Protein AF-A0A1Y1KPG6-F1 (afdb_monomer_lite)

Sequence (128 aa):
LVRTVTPRHRMPNPKAKKPKKLYQPQSISYPEDALRTSFYKDHPWELARPRIVLELDGKDHQHCDWSKGLRQPGVPLTGECVVQRQLHLMHAEKMSKRKAYDTARKEFYRLRQEEEIEKRIAVEEAKH

Foldseek 3Di:
DDQDFEDDPDDDDPPDPDDPPRSPHDDDDDPLVVVLVVQCVVVVCLVVDDDDPDDDPVCQVVQDDLVVALDTPPDDRGVVSLSVVLVCCCPVVVDDSVVSNVVSVVRSVVVVVVVVVVVVVVVVVVVD

Organism: Photinus pyralis (NCBI:txid7054)

InterPro domains:
  IPR016939 Small ribosomal subunit protein mS23, fungi [PF13741] (13-128)
  IPR016939 Small ribosomal subunit protein mS23, fungi [PTHR37799] (15-128)

Radius of gyration: 20.31 Å; chains: 1; bounding box: 49×29×67 Å

pLDDT: mean 87.49, std 5.78, range [66.25, 95.69]

Secondary structure (DSSP, 8-state):
---PPPP-SSPPPTT-SS---TTSPPPP--HHHHHHHHHHHH-GGGGGS------SSS-GGGS--TTT-S-BTTB---HHHHHHHHHHHHHHS---HHHHHHHHHHHHHHHHHHHHHHHHHHHHHTT-

Structure (mmCIF, N/CA/C/O backbone):
data_AF-A0A1Y1KPG6-F1
#
_entry.id   AF-A0A1Y1KPG6-F1
#
loop_
_atom_site.group_PDB
_atom_site.id
_atom_site.type_symbol
_atom_site.label_atom_id
_atom_site.label_alt_id
_atom_site.label_comp_id
_atom_site.label_asym_id
_atom_site.label_entity_id
_atom_site.label_seq_id
_atom_site.pdbx_PDB_ins_code
_atom_site.Cartn_x
_atom_site.Cartn_y
_atom_site.Cartn_z
_atom_site.occupancy
_atom_site.B_iso_or_equiv
_atom_site.auth_seq_id
_atom_site.auth_comp_id
_atom_site.auth_asym_id
_atom_site.auth_atom_id
_atom_site.pdbx_PDB_model_num
ATOM 1 N N . LEU A 1 1 ? -2.758 -6.066 -43.605 1.00 66.25 1 LEU A N 1
ATOM 2 C CA . LEU A 1 1 ? -2.612 -5.892 -42.138 1.00 66.25 1 LEU A CA 1
ATOM 3 C C . LEU A 1 1 ? -1.129 -5.804 -41.790 1.00 66.25 1 LEU A C 1
ATOM 5 O O . LEU A 1 1 ? -0.449 -6.823 -41.810 1.00 66.25 1 LEU A O 1
ATOM 9 N N . VAL A 1 2 ? -0.613 -4.599 -41.538 1.00 79.00 2 VAL A N 1
ATOM 10 C CA . VAL A 1 2 ? 0.777 -4.403 -41.088 1.00 79.00 2 VAL A CA 1
ATOM 11 C C . VAL A 1 2 ? 0.823 -4.625 -39.577 1.00 79.00 2 VAL A C 1
ATOM 13 O O . VAL A 1 2 ? 0.074 -3.989 -38.842 1.00 79.00 2 VAL A O 1
ATOM 16 N N . ARG A 1 3 ? 1.674 -5.541 -39.104 1.00 74.44 3 ARG A N 1
ATOM 17 C CA . ARG A 1 3 ? 1.928 -5.725 -37.667 1.00 74.44 3 ARG A CA 1
ATOM 18 C C . ARG A 1 3 ? 2.986 -4.717 -37.227 1.00 74.44 3 ARG A C 1
ATOM 20 O O . ARG A 1 3 ? 4.122 -4.785 -37.690 1.00 74.44 3 ARG A O 1
ATOM 27 N N . THR A 1 4 ? 2.610 -3.780 -36.364 1.00 82.38 4 THR A N 1
ATOM 28 C CA . THR A 1 4 ? 3.519 -2.768 -35.812 1.00 82.38 4 THR A CA 1
ATOM 29 C C . THR A 1 4 ? 4.349 -3.343 -34.662 1.00 82.38 4 THR A C 1
ATOM 31 O O . THR A 1 4 ? 3.987 -4.347 -34.044 1.00 82.38 4 THR A O 1
ATOM 34 N N . VAL A 1 5 ? 5.508 -2.738 -34.398 1.00 76.44 5 VAL A N 1
ATOM 35 C CA . VAL A 1 5 ? 6.370 -3.131 -33.276 1.00 76.44 5 VAL A CA 1
ATOM 36 C C . VAL A 1 5 ? 5.743 -2.630 -31.976 1.00 76.44 5 VAL A C 1
ATOM 38 O O . VAL A 1 5 ? 5.453 -1.444 -31.844 1.00 76.44 5 VAL A O 1
ATOM 41 N N . THR A 1 6 ? 5.535 -3.527 -31.014 1.00 78.62 6 THR A N 1
ATOM 42 C CA . THR A 1 6 ? 4.956 -3.187 -29.708 1.00 78.62 6 THR A CA 1
ATOM 43 C C . THR A 1 6 ? 5.988 -2.509 -28.795 1.00 78.62 6 THR A C 1
ATOM 45 O O . THR A 1 6 ? 7.166 -2.889 -28.843 1.00 78.62 6 THR A O 1
ATOM 48 N N . PRO A 1 7 ? 5.572 -1.580 -27.911 1.00 81.25 7 PRO A N 1
ATOM 49 C CA . PRO A 1 7 ? 6.428 -1.037 -26.858 1.00 81.25 7 PRO A CA 1
ATOM 50 C C . PRO A 1 7 ? 7.102 -2.147 -26.044 1.00 81.25 7 PRO A C 1
ATOM 52 O O . PRO A 1 7 ? 6.488 -3.167 -25.719 1.00 81.25 7 PRO A O 1
ATOM 55 N N . ARG A 1 8 ? 8.393 -1.972 -25.748 1.00 78.69 8 ARG A N 1
ATOM 56 C CA . ARG A 1 8 ? 9.185 -2.957 -25.001 1.00 78.69 8 ARG A CA 1
ATOM 57 C C . ARG A 1 8 ? 9.288 -2.529 -23.541 1.00 78.69 8 ARG A C 1
ATOM 59 O O . ARG A 1 8 ? 9.961 -1.551 -23.242 1.00 78.69 8 ARG A O 1
ATOM 66 N N . HIS A 1 9 ? 8.669 -3.297 -22.649 1.00 80.88 9 HIS A N 1
ATOM 67 C CA . HIS A 1 9 ? 8.776 -3.129 -21.196 1.00 80.88 9 HIS A CA 1
ATOM 68 C C . HIS A 1 9 ? 10.030 -3.804 -20.624 1.00 80.88 9 HIS A C 1
ATOM 70 O O . HIS A 1 9 ? 10.530 -3.406 -19.576 1.00 80.88 9 HIS A O 1
ATOM 76 N N . ARG A 1 10 ? 10.570 -4.817 -21.317 1.00 79.62 10 ARG A N 1
ATOM 77 C CA . ARG A 1 10 ? 11.780 -5.543 -20.914 1.00 79.62 10 ARG A CA 1
ATOM 78 C C . ARG A 1 10 ? 12.844 -5.494 -22.005 1.00 79.62 10 ARG A C 1
ATOM 80 O O . ARG A 1 10 ? 12.557 -5.702 -23.188 1.00 79.62 10 ARG A O 1
ATOM 87 N N . MET A 1 11 ? 14.095 -5.302 -21.582 1.00 78.75 11 MET A N 1
ATOM 88 C CA . MET A 1 11 ? 15.262 -5.418 -22.457 1.00 78.75 11 MET A CA 1
ATOM 89 C C . MET A 1 11 ? 15.315 -6.824 -23.091 1.00 78.75 11 MET A C 1
ATOM 91 O O . MET A 1 11 ? 15.207 -7.825 -22.371 1.00 78.75 11 MET A O 1
ATOM 95 N N . PRO A 1 12 ? 15.463 -6.935 -24.424 1.00 78.50 12 PRO A N 1
ATOM 96 C CA . PRO A 1 12 ? 15.581 -8.225 -25.093 1.00 78.50 12 PRO A CA 1
ATOM 97 C C . PRO A 1 12 ? 16.857 -8.947 -24.650 1.00 78.50 12 PRO A C 1
ATOM 99 O O . PRO A 1 12 ? 17.867 -8.318 -24.344 1.00 78.50 12 PRO A O 1
ATOM 102 N N . ASN A 1 13 ? 16.825 -10.281 -24.633 1.00 82.25 13 ASN A N 1
ATOM 103 C CA . ASN A 1 13 ? 17.998 -11.076 -24.273 1.00 82.25 13 ASN A CA 1
ATOM 104 C C . ASN A 1 13 ? 19.113 -10.872 -25.323 1.00 82.25 13 ASN A C 1
ATOM 106 O O . ASN A 1 13 ? 18.927 -11.301 -26.466 1.00 82.25 13 ASN A O 1
ATOM 110 N N . PRO A 1 14 ? 20.278 -10.300 -24.957 1.00 80.69 14 PRO A N 1
ATOM 111 C CA . PRO A 1 14 ? 21.349 -10.005 -25.911 1.00 80.69 14 PRO A CA 1
ATOM 112 C C . PRO A 1 14 ? 21.978 -11.268 -26.520 1.00 80.69 14 PRO A C 1
ATOM 114 O O . PRO A 1 14 ? 22.615 -11.201 -27.565 1.00 80.69 14 PRO A O 1
ATOM 117 N N . LYS A 1 15 ? 21.777 -12.442 -25.904 1.00 84.94 15 LYS A N 1
ATOM 118 C CA . LYS A 1 15 ? 22.303 -13.730 -26.388 1.00 84.94 15 LYS A CA 1
ATOM 119 C C . LYS A 1 15 ? 21.397 -14.411 -27.424 1.00 84.94 15 LYS A C 1
ATOM 121 O O . LYS A 1 15 ? 21.764 -15.447 -27.979 1.00 84.94 15 LYS A O 1
ATOM 126 N N . ALA A 1 16 ? 20.202 -13.877 -27.682 1.00 82.12 16 ALA A N 1
ATOM 127 C CA . ALA A 1 16 ? 19.239 -14.495 -28.587 1.00 82.12 16 ALA A CA 1
ATOM 128 C C . ALA A 1 16 ? 19.548 -14.152 -30.055 1.00 82.12 16 ALA A C 1
ATOM 130 O O . ALA A 1 16 ? 19.219 -13.072 -30.532 1.00 82.12 16 ALA A O 1
ATOM 131 N N . LYS A 1 17 ? 20.121 -15.106 -30.800 1.00 79.50 17 LYS A N 1
ATOM 132 C CA . LYS A 1 17 ? 20.457 -14.933 -32.230 1.00 79.50 17 LYS A CA 1
ATOM 133 C C . LYS A 1 17 ? 19.236 -14.880 -33.167 1.00 79.50 17 LYS A C 1
ATOM 135 O O . LYS A 1 17 ? 19.326 -14.315 -34.249 1.00 79.50 17 LYS A O 1
ATOM 140 N N . LYS A 1 18 ? 18.101 -15.477 -32.776 1.00 81.75 18 LYS A N 1
ATOM 141 C CA . LYS A 1 18 ? 16.827 -15.459 -33.527 1.00 81.75 18 LYS A CA 1
ATOM 142 C C . LYS A 1 18 ? 15.647 -15.238 -32.570 1.00 81.75 18 LYS A C 1
ATOM 144 O O . LYS A 1 18 ? 15.031 -16.214 -32.133 1.00 81.75 18 LYS A O 1
ATOM 149 N N . PRO A 1 19 ? 15.348 -13.983 -32.188 1.00 78.38 19 PRO A N 1
ATOM 150 C CA . PRO A 1 19 ? 14.229 -13.692 -31.302 1.00 78.38 19 PRO A CA 1
ATOM 151 C C . PRO A 1 19 ? 12.901 -13.996 -32.007 1.00 78.38 19 PRO A C 1
ATOM 153 O O . PRO A 1 19 ? 12.572 -13.421 -33.042 1.00 78.38 19 PRO A O 1
ATOM 156 N N . LYS A 1 20 ? 12.129 -14.924 -31.440 1.00 79.50 20 LYS A N 1
ATOM 157 C CA . LYS A 1 20 ? 10.742 -15.194 -31.844 1.00 79.50 20 LYS A CA 1
ATOM 158 C C . LYS A 1 20 ? 9.816 -14.167 -31.173 1.00 79.50 20 LYS A C 1
ATOM 160 O O . LYS A 1 20 ? 10.191 -13.587 -30.159 1.00 79.50 20 LYS A O 1
ATOM 165 N N . LYS A 1 21 ? 8.594 -13.988 -31.696 1.00 81.62 21 LYS A N 1
ATOM 166 C CA . LYS A 1 21 ? 7.522 -13.178 -31.068 1.00 81.62 21 LYS A CA 1
ATOM 167 C C . LYS A 1 21 ? 7.809 -11.665 -30.975 1.00 81.62 21 LYS A C 1
ATOM 169 O O . LYS A 1 21 ? 7.393 -11.008 -30.032 1.00 81.62 21 LYS A O 1
ATOM 174 N N . LEU A 1 22 ? 8.475 -11.094 -31.981 1.00 78.62 22 LEU A N 1
ATOM 175 C CA . LEU A 1 22 ? 8.801 -9.656 -32.038 1.00 78.62 22 LEU A CA 1
ATOM 176 C C . LEU A 1 22 ? 7.575 -8.727 -32.089 1.00 78.62 22 LEU A C 1
ATOM 178 O O . LEU A 1 22 ? 7.655 -7.594 -31.632 1.00 78.62 22 LEU A O 1
ATOM 182 N N . TYR A 1 23 ? 6.466 -9.216 -32.645 1.00 82.12 23 TYR A N 1
ATOM 183 C CA . TYR A 1 23 ? 5.198 -8.488 -32.765 1.00 82.12 23 TYR A CA 1
ATOM 184 C C . TYR A 1 23 ? 4.196 -8.855 -31.660 1.00 82.12 23 TYR A C 1
ATOM 186 O O . TYR A 1 23 ? 3.035 -8.463 -31.735 1.00 82.12 23 TYR A O 1
ATOM 194 N N . GLN A 1 24 ? 4.603 -9.672 -30.681 1.00 83.81 24 GLN A N 1
ATOM 195 C CA . GLN A 1 24 ? 3.739 -10.048 -29.567 1.00 83.81 24 GLN A CA 1
ATOM 196 C C . GLN A 1 24 ? 3.880 -9.009 -28.443 1.00 83.81 24 GLN A C 1
ATOM 198 O O . GLN A 1 24 ? 5.013 -8.745 -28.030 1.00 83.81 24 GLN A O 1
ATOM 203 N N . PRO A 1 25 ? 2.766 -8.470 -27.910 1.00 86.38 25 PRO A N 1
ATOM 204 C CA . PRO A 1 25 ? 2.801 -7.618 -26.728 1.00 86.38 25 PRO A CA 1
ATOM 205 C C . PRO A 1 25 ? 3.526 -8.308 -25.569 1.00 86.38 25 PRO A C 1
ATOM 207 O O . PRO A 1 25 ? 3.312 -9.493 -25.299 1.00 86.38 25 PRO A O 1
ATOM 210 N N . GLN A 1 26 ? 4.409 -7.570 -24.900 1.00 86.56 26 GLN A N 1
ATOM 211 C CA . GLN A 1 26 ? 5.118 -8.063 -23.723 1.00 86.56 26 GLN A CA 1
ATOM 212 C C . GLN A 1 26 ? 4.213 -7.981 -22.489 1.00 86.56 26 GLN A C 1
ATOM 214 O O . GLN A 1 26 ? 3.375 -7.088 -22.390 1.00 86.56 26 GLN A O 1
ATOM 219 N N . SER A 1 27 ? 4.403 -8.892 -21.532 1.00 86.81 27 SER A N 1
ATOM 220 C CA . SER A 1 27 ? 3.754 -8.788 -20.224 1.00 86.81 27 SER A CA 1
ATOM 221 C C . SER A 1 27 ? 4.257 -7.543 -19.497 1.00 86.81 27 SER A C 1
ATOM 223 O O . SER A 1 27 ? 5.471 -7.353 -19.376 1.00 86.81 27 SER A O 1
ATOM 225 N N . ILE A 1 28 ? 3.333 -6.734 -18.993 1.00 89.50 28 ILE A N 1
ATOM 226 C CA . ILE A 1 28 ? 3.654 -5.592 -18.144 1.00 89.50 28 ILE A CA 1
ATOM 227 C C . ILE A 1 28 ? 3.963 -6.142 -16.751 1.00 89.50 28 ILE A C 1
ATOM 229 O O . ILE A 1 28 ? 3.175 -6.904 -16.197 1.00 89.50 28 ILE A O 1
ATOM 233 N N . SER A 1 29 ? 5.136 -5.809 -16.225 1.00 89.75 29 SER A N 1
ATOM 234 C CA . SER A 1 29 ? 5.578 -6.234 -14.899 1.00 89.75 29 SER A CA 1
ATOM 235 C C . SER A 1 29 ? 6.160 -5.044 -14.170 1.00 89.75 29 SER A C 1
ATOM 237 O O . SER A 1 29 ? 7.018 -4.350 -14.726 1.00 89.75 29 SER A O 1
ATOM 239 N N . TYR A 1 30 ? 5.746 -4.868 -12.929 1.00 91.19 30 TYR A N 1
ATOM 240 C CA . TYR A 1 30 ? 6.157 -3.759 -12.090 1.00 91.19 30 TYR A CA 1
ATOM 241 C C . TYR A 1 30 ? 6.893 -4.276 -10.843 1.00 91.19 30 TYR A C 1
ATOM 243 O O . TYR A 1 30 ? 6.609 -5.385 -10.376 1.00 91.19 30 TYR A O 1
ATOM 251 N N . PRO A 1 31 ? 7.874 -3.536 -10.291 1.00 88.69 31 PRO A N 1
ATOM 252 C CA . PRO A 1 31 ? 8.564 -3.952 -9.065 1.00 88.69 31 PRO A CA 1
ATOM 253 C C . PRO A 1 31 ? 7.608 -4.167 -7.873 1.00 88.69 31 PRO A C 1
ATOM 255 O O . PRO A 1 31 ? 7.862 -5.015 -7.013 1.00 88.69 31 PRO A O 1
ATOM 258 N N . GLU A 1 32 ? 6.482 -3.462 -7.859 1.00 92.31 32 GLU A N 1
ATOM 259 C CA . GLU A 1 32 ? 5.381 -3.543 -6.902 1.00 92.31 32 GLU A CA 1
ATOM 260 C C . GLU A 1 32 ? 4.707 -4.918 -6.907 1.00 92.31 32 GLU A C 1
ATOM 262 O O . GLU A 1 32 ? 4.267 -5.380 -5.857 1.00 92.31 32 GLU A O 1
ATOM 267 N N . ASP A 1 33 ? 4.681 -5.629 -8.038 1.00 92.50 33 ASP A N 1
ATOM 268 C CA . ASP A 1 33 ? 4.043 -6.951 -8.141 1.00 92.50 33 ASP A CA 1
ATOM 269 C C . ASP A 1 33 ? 4.713 -7.970 -7.211 1.00 92.50 33 ASP A C 1
ATOM 271 O O . ASP A 1 33 ? 4.055 -8.802 -6.573 1.00 92.50 33 ASP A O 1
ATOM 275 N N . ALA A 1 34 ? 6.036 -7.864 -7.066 1.00 91.38 34 ALA A N 1
ATOM 276 C CA . ALA A 1 34 ? 6.793 -8.683 -6.131 1.00 91.38 34 ALA A CA 1
ATOM 277 C C . ALA A 1 34 ? 6.472 -8.330 -4.669 1.00 91.38 34 ALA A C 1
ATOM 279 O O . ALA A 1 34 ? 6.479 -9.223 -3.820 1.00 91.38 34 ALA A O 1
ATOM 280 N N . LEU A 1 35 ? 6.192 -7.054 -4.374 1.00 92.44 35 LEU A N 1
ATOM 281 C CA . LEU A 1 35 ? 5.809 -6.578 -3.039 1.00 92.44 35 LEU A CA 1
ATOM 282 C C . LEU A 1 35 ? 4.390 -7.025 -2.674 1.00 92.44 35 LEU A C 1
ATOM 284 O O . LEU A 1 35 ? 4.190 -7.587 -1.596 1.00 92.44 35 LEU A O 1
ATOM 288 N N . ARG A 1 36 ? 3.436 -6.872 -3.603 1.00 93.00 36 ARG A N 1
ATOM 289 C CA . ARG A 1 36 ? 2.057 -7.368 -3.472 1.00 93.00 36 ARG A CA 1
ATOM 290 C C . ARG A 1 36 ? 2.051 -8.858 -3.173 1.00 93.00 36 ARG A C 1
ATOM 292 O O . ARG A 1 36 ? 1.427 -9.295 -2.210 1.00 93.00 36 ARG A O 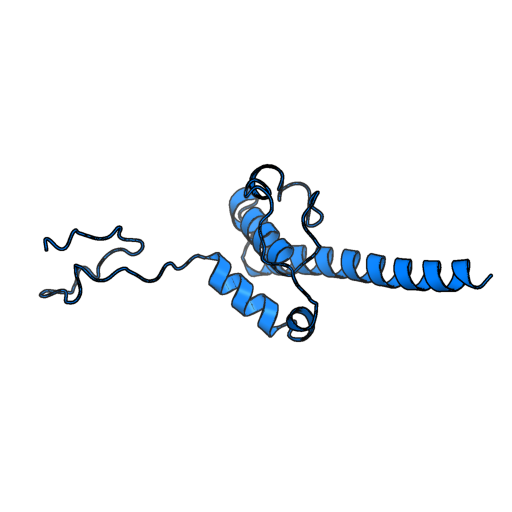1
ATOM 299 N N . THR A 1 37 ? 2.813 -9.631 -3.948 1.00 92.69 37 THR A N 1
ATOM 300 C CA . THR A 1 37 ? 2.907 -11.084 -3.764 1.00 92.69 37 THR A CA 1
ATOM 301 C C . THR A 1 37 ? 3.425 -11.449 -2.374 1.00 92.69 37 THR A C 1
ATOM 303 O O . THR A 1 37 ? 2.898 -12.374 -1.766 1.00 92.69 37 THR A O 1
ATOM 306 N N . SER A 1 38 ? 4.443 -10.755 -1.850 1.00 91.94 38 SER A N 1
ATOM 307 C CA . SER A 1 38 ? 4.904 -10.999 -0.475 1.00 91.94 38 SER A CA 1
ATOM 308 C C . SER A 1 38 ? 3.864 -10.601 0.573 1.00 91.94 38 SER A C 1
ATOM 310 O O . SER A 1 38 ? 3.608 -11.374 1.488 1.00 91.94 38 SER A O 1
ATOM 312 N N . PHE A 1 39 ? 3.220 -9.443 0.417 1.00 92.69 39 PHE A N 1
ATOM 313 C CA . PHE A 1 39 ? 2.285 -8.923 1.412 1.00 92.69 39 PHE A CA 1
ATOM 314 C C . PHE A 1 39 ? 1.032 -9.797 1.560 1.00 92.69 39 PHE A C 1
ATOM 316 O O . PHE A 1 39 ? 0.664 -10.161 2.676 1.00 92.69 39 PHE A O 1
ATOM 323 N N . TYR A 1 40 ? 0.404 -10.180 0.445 1.00 92.06 40 TYR A N 1
ATOM 324 C CA . TYR A 1 40 ? -0.815 -10.998 0.469 1.00 92.06 40 TYR A CA 1
ATOM 325 C C . TYR A 1 40 ? -0.561 -12.459 0.853 1.00 92.06 40 TYR A C 1
ATOM 327 O O . TYR A 1 40 ? -1.482 -13.133 1.307 1.00 92.06 40 TYR A O 1
ATOM 335 N N . LYS A 1 41 ? 0.678 -12.951 0.716 1.00 93.12 41 LYS A N 1
ATOM 336 C CA . LYS A 1 41 ? 1.072 -14.255 1.273 1.00 93.12 41 LYS A CA 1
ATOM 337 C C . LYS A 1 41 ? 1.085 -14.237 2.797 1.00 93.12 41 LYS A C 1
ATOM 339 O O . LYS A 1 41 ? 0.614 -15.188 3.408 1.00 93.12 41 LYS A O 1
ATOM 344 N N . ASP A 1 42 ? 1.597 -13.159 3.385 1.00 92.06 42 ASP A N 1
ATOM 345 C CA . ASP A 1 42 ? 1.642 -12.998 4.839 1.00 92.06 42 ASP A CA 1
ATOM 346 C C . ASP A 1 42 ? 0.249 -12.684 5.425 1.00 92.06 42 ASP A C 1
ATOM 348 O O . ASP A 1 42 ? -0.038 -13.057 6.561 1.00 92.06 42 ASP A O 1
ATOM 352 N N . HIS A 1 43 ? -0.631 -12.031 4.650 1.00 92.06 43 HIS A N 1
ATOM 353 C CA . HIS A 1 43 ? -1.965 -11.585 5.081 1.00 92.06 43 HIS A CA 1
ATOM 354 C C . HIS A 1 43 ? -3.080 -12.109 4.158 1.00 92.06 43 HIS A C 1
ATOM 356 O O . HIS A 1 43 ? -3.739 -11.323 3.471 1.00 92.06 43 HIS A O 1
ATOM 362 N N . PRO A 1 44 ? -3.346 -13.427 4.138 1.00 92.00 44 PRO A N 1
ATOM 363 C CA . PRO A 1 44 ? -4.339 -14.008 3.234 1.00 92.00 44 PRO A CA 1
ATOM 364 C C . PRO A 1 44 ? -5.753 -13.463 3.479 1.00 92.00 44 PRO A C 1
ATOM 366 O O . PRO A 1 44 ? -6.508 -13.254 2.534 1.00 92.00 44 PRO A O 1
ATOM 369 N N . TRP A 1 45 ? -6.100 -13.156 4.733 1.00 88.81 45 TRP A N 1
ATOM 370 C CA . TRP A 1 45 ? -7.410 -12.608 5.101 1.00 88.81 45 TRP A CA 1
ATOM 371 C C . TRP A 1 45 ? -7.643 -11.173 4.625 1.00 88.81 45 TRP A C 1
ATOM 373 O O . TRP A 1 45 ? -8.789 -10.740 4.542 1.00 88.81 45 TRP A O 1
ATOM 383 N N . GLU A 1 46 ? -6.593 -10.446 4.238 1.00 88.44 46 GLU A N 1
ATOM 384 C CA . GLU A 1 46 ? -6.762 -9.128 3.624 1.00 88.44 46 GLU A CA 1
ATOM 385 C C . GLU A 1 46 ? -7.440 -9.241 2.245 1.00 88.44 46 GLU A C 1
ATOM 387 O O . GLU A 1 46 ? -8.136 -8.320 1.830 1.00 88.44 46 GLU A O 1
ATOM 392 N N . LEU A 1 47 ? -7.321 -10.392 1.564 1.00 88.25 47 LEU A N 1
ATOM 393 C CA . LEU A 1 47 ? -8.042 -10.676 0.314 1.00 88.25 47 LEU A CA 1
ATOM 394 C C . LEU A 1 47 ? -9.544 -10.897 0.525 1.00 88.25 47 LEU A C 1
ATOM 396 O O . LEU A 1 47 ? -10.314 -10.749 -0.420 1.00 88.25 47 LEU A O 1
ATOM 400 N N . ALA A 1 48 ? -9.968 -11.251 1.741 1.00 90.06 48 ALA A N 1
ATOM 401 C CA . ALA A 1 48 ? -11.381 -11.436 2.059 1.00 90.06 48 ALA A CA 1
ATOM 402 C C . ALA A 1 48 ? -12.124 -10.099 2.220 1.00 90.06 48 ALA A C 1
ATOM 404 O O . ALA A 1 48 ? -13.354 -10.070 2.200 1.00 90.06 48 ALA A O 1
ATOM 405 N N . ARG A 1 49 ? -11.399 -8.982 2.381 1.00 87.25 49 ARG A N 1
ATOM 406 C CA . ARG A 1 49 ? -12.009 -7.656 2.498 1.00 87.25 49 ARG A CA 1
ATOM 407 C C . ARG A 1 49 ? -12.485 -7.171 1.121 1.00 87.25 49 ARG A C 1
ATOM 409 O O . ARG A 1 49 ? -11.690 -7.158 0.179 1.00 87.25 49 ARG A O 1
ATOM 416 N N . PRO A 1 50 ? -13.758 -6.752 0.982 1.00 89.75 50 PRO A N 1
ATOM 417 C CA . PRO A 1 50 ? -14.285 -6.297 -0.299 1.00 89.75 50 PRO A CA 1
ATOM 418 C C . PRO A 1 50 ? -13.548 -5.037 -0.760 1.00 89.75 50 PRO A C 1
ATOM 420 O O . PRO A 1 50 ? -13.334 -4.107 0.019 1.00 89.75 50 PRO A O 1
ATOM 423 N N . ARG A 1 51 ? -13.172 -5.004 -2.042 1.00 85.88 51 ARG A N 1
ATOM 424 C CA . ARG A 1 51 ? -12.464 -3.881 -2.662 1.00 85.88 51 ARG A CA 1
ATOM 425 C C . ARG A 1 51 ? -13.159 -3.460 -3.948 1.00 85.88 51 ARG A C 1
ATOM 427 O O . ARG A 1 51 ? -13.448 -4.295 -4.801 1.00 85.88 51 ARG A O 1
ATOM 434 N N . ILE A 1 52 ? -13.371 -2.156 -4.093 1.00 87.31 52 ILE A N 1
ATOM 435 C CA . ILE A 1 52 ? -13.882 -1.545 -5.319 1.00 87.31 52 ILE A CA 1
ATOM 436 C C . ILE A 1 52 ? -12.687 -1.270 -6.236 1.00 87.31 52 ILE A C 1
ATOM 438 O O . ILE A 1 52 ? -11.705 -0.667 -5.811 1.00 87.31 52 ILE A O 1
ATOM 442 N N . VAL A 1 53 ? -12.750 -1.772 -7.469 1.00 85.69 53 VAL A N 1
ATOM 443 C CA . VAL A 1 53 ? -11.720 -1.566 -8.511 1.00 85.69 53 VAL A CA 1
ATOM 444 C C . VAL A 1 53 ? -12.206 -0.586 -9.586 1.00 85.69 53 VAL A C 1
ATOM 446 O O . VAL A 1 53 ? -11.450 -0.211 -10.471 1.00 85.69 53 VAL A O 1
ATOM 449 N N . LEU A 1 54 ? -13.474 -0.174 -9.519 1.00 89.38 54 LEU A N 1
ATOM 450 C CA . LEU A 1 54 ? -14.035 0.826 -10.416 1.00 89.38 54 LEU A CA 1
ATOM 451 C C . LEU A 1 54 ? -13.429 2.197 -10.095 1.00 89.38 54 LEU A C 1
ATOM 453 O O . LEU A 1 54 ? -13.565 2.678 -8.972 1.00 89.38 54 LEU A O 1
ATOM 457 N N . GLU A 1 55 ? -12.786 2.805 -11.084 1.00 86.88 55 GLU A N 1
ATOM 458 C CA . GLU A 1 55 ? -12.274 4.173 -11.007 1.00 86.88 55 GLU A CA 1
ATOM 459 C C . GLU A 1 55 ? -13.411 5.167 -11.275 1.00 86.88 55 GLU A C 1
ATOM 461 O O . GLU A 1 55 ? -14.260 4.924 -12.136 1.00 86.88 55 GLU A O 1
ATOM 466 N N . LEU A 1 56 ? -13.440 6.281 -10.537 1.00 83.75 56 LEU A N 1
ATOM 467 C CA . LEU A 1 56 ? -14.441 7.336 -10.735 1.00 83.75 56 LEU A CA 1
ATOM 468 C C . LEU A 1 56 ? -13.982 8.340 -11.795 1.00 83.75 56 LEU A C 1
ATOM 470 O O . LEU A 1 56 ? -14.626 8.493 -12.830 1.00 83.75 56 LEU A O 1
ATOM 474 N N . ASP A 1 57 ? -12.863 9.017 -11.543 1.00 84.81 57 ASP A N 1
ATOM 475 C CA . ASP A 1 57 ? -12.298 10.044 -12.424 1.00 84.81 57 ASP A CA 1
ATOM 476 C C . ASP A 1 57 ? -10.897 9.689 -12.958 1.00 84.81 57 ASP A C 1
ATOM 478 O O . ASP A 1 57 ? -10.363 10.406 -13.808 1.00 84.81 57 ASP A O 1
ATOM 482 N N . GLY A 1 58 ? -10.305 8.593 -12.463 1.00 82.12 58 GLY A N 1
ATOM 483 C CA . GLY A 1 58 ? -8.948 8.148 -12.785 1.00 82.12 58 GLY A CA 1
ATOM 484 C C . GLY A 1 58 ? -7.842 9.070 -12.254 1.00 82.12 58 GLY A C 1
ATOM 485 O O . GLY A 1 58 ? -6.680 8.899 -12.618 1.00 82.12 58 GLY A O 1
ATOM 486 N N . LYS A 1 59 ? -8.170 10.063 -11.415 1.00 82.75 59 LYS A N 1
ATOM 487 C CA . LYS A 1 59 ? -7.222 11.053 -10.871 1.00 82.75 59 LYS A CA 1
ATOM 488 C C . LYS A 1 59 ? -6.854 10.792 -9.417 1.00 82.75 59 LYS A C 1
ATOM 490 O O . LYS A 1 59 ? -6.066 11.551 -8.854 1.00 82.75 59 LYS A O 1
ATOM 495 N N . ASP A 1 60 ? -7.322 9.688 -8.841 1.00 79.31 60 ASP A N 1
ATOM 496 C CA . ASP A 1 60 ? -6.991 9.255 -7.479 1.00 79.31 60 ASP A CA 1
ATOM 497 C C . ASP A 1 60 ? -5.474 9.262 -7.218 1.00 79.31 60 ASP A C 1
ATOM 499 O O . ASP A 1 60 ? -5.001 9.666 -6.154 1.00 79.31 60 ASP A O 1
ATOM 503 N N . HIS A 1 61 ? -4.678 8.906 -8.232 1.00 77.00 61 HIS A N 1
ATOM 504 C CA . HIS A 1 61 ? -3.220 8.883 -8.139 1.00 77.00 61 HIS A CA 1
ATOM 505 C C . HIS A 1 61 ? -2.578 10.270 -7.933 1.00 77.00 61 HIS A C 1
ATOM 507 O O . HIS A 1 61 ? -1.435 10.340 -7.487 1.00 77.00 61 HIS A O 1
ATOM 513 N N . GLN A 1 62 ? -3.257 11.372 -8.277 1.00 81.81 62 GLN A N 1
ATOM 514 C CA . GLN A 1 62 ? -2.708 12.735 -8.189 1.00 81.81 62 GLN A CA 1
ATOM 515 C C . GLN A 1 62 ? -2.725 13.274 -6.759 1.00 81.81 62 GLN A C 1
ATOM 517 O O . GLN A 1 62 ? -1.911 14.124 -6.408 1.00 81.81 62 GLN A O 1
ATOM 522 N N . HIS A 1 63 ? -3.643 12.773 -5.935 1.00 76.50 63 HIS A N 1
ATOM 523 C CA . HIS A 1 63 ? -3.836 13.223 -4.558 1.00 76.50 63 HIS A CA 1
ATOM 524 C C . HIS A 1 63 ? -3.163 12.307 -3.526 1.00 76.50 63 HIS A C 1
ATOM 526 O O . HIS A 1 63 ? -3.218 12.584 -2.328 1.00 76.50 63 HIS A O 1
ATOM 532 N N . CYS A 1 64 ? -2.516 11.230 -3.979 1.00 80.62 64 CYS A N 1
ATOM 533 C CA . CYS A 1 64 ? -1.840 10.267 -3.119 1.00 80.62 64 CYS A CA 1
ATOM 534 C C . CYS A 1 64 ? -0.405 10.709 -2.802 1.00 80.62 64 CYS A C 1
ATOM 536 O O . CYS A 1 64 ? 0.509 10.527 -3.606 1.00 80.62 64 CYS A O 1
ATOM 538 N N . ASP A 1 65 ? -0.192 11.218 -1.589 1.00 86.06 65 ASP A N 1
ATOM 539 C CA . ASP A 1 65 ? 1.121 11.605 -1.068 1.00 86.06 65 ASP A CA 1
ATOM 540 C C . ASP A 1 65 ? 1.658 10.527 -0.112 1.00 86.06 65 ASP A C 1
ATOM 542 O O . ASP A 1 65 ? 1.494 10.589 1.112 1.00 86.06 65 ASP A O 1
ATOM 546 N N . TRP A 1 66 ? 2.358 9.530 -0.657 1.00 84.81 66 TRP A N 1
ATOM 547 C CA . TRP A 1 66 ? 2.927 8.408 0.111 1.00 84.81 66 TRP A CA 1
ATOM 548 C C . TRP A 1 66 ? 4.044 8.798 1.093 1.00 84.81 66 TRP A C 1
ATOM 550 O O . TRP A 1 66 ? 4.501 7.953 1.863 1.00 84.81 66 TRP A O 1
ATOM 560 N N . SER A 1 67 ? 4.460 10.067 1.107 1.00 82.44 67 SER A N 1
ATOM 561 C CA . SER A 1 67 ? 5.389 10.645 2.086 1.00 82.44 67 SER A CA 1
ATOM 562 C C . SER A 1 67 ? 4.736 10.872 3.454 1.00 82.44 67 SER A C 1
ATOM 564 O O . SER A 1 67 ? 5.379 10.659 4.483 1.00 82.44 67 SER A O 1
ATOM 566 N N . LYS A 1 68 ? 3.445 11.226 3.486 1.00 81.38 68 LYS A N 1
ATOM 567 C CA . LYS A 1 68 ? 2.720 11.592 4.715 1.00 81.38 68 LYS A CA 1
ATOM 568 C C . LYS A 1 68 ? 2.252 10.378 5.522 1.00 81.38 68 LYS A C 1
ATOM 570 O O . LYS A 1 68 ? 2.135 10.468 6.740 1.00 81.38 68 LYS A O 1
ATOM 575 N N . GLY A 1 69 ? 2.022 9.237 4.868 1.00 83.75 69 GLY A N 1
ATOM 576 C CA . GLY A 1 69 ? 1.642 7.989 5.533 1.00 83.75 69 GLY A CA 1
ATOM 577 C C . GLY A 1 69 ? 0.814 7.048 4.659 1.00 83.75 69 GLY A C 1
ATOM 578 O O . GLY A 1 69 ? 0.756 7.186 3.438 1.00 83.75 69 GLY A O 1
ATOM 579 N N . LEU A 1 70 ? 0.172 6.073 5.309 1.00 85.19 70 LEU A N 1
ATOM 580 C CA . LEU A 1 70 ? -0.705 5.085 4.666 1.00 85.19 70 LEU A CA 1
ATOM 581 C C . LEU A 1 70 ? -2.127 5.586 4.403 1.00 85.19 70 LEU A C 1
ATOM 583 O O . LEU A 1 70 ? -2.761 5.116 3.462 1.00 85.19 70 LEU A O 1
ATOM 587 N N . ARG A 1 71 ? -2.642 6.493 5.244 1.00 86.06 71 ARG A N 1
ATOM 588 C CA . ARG A 1 71 ? -3.969 7.083 5.038 1.00 86.06 71 ARG A CA 1
ATOM 589 C C . ARG A 1 71 ? -3.858 8.140 3.952 1.00 86.06 71 ARG A C 1
ATOM 591 O O . ARG A 1 71 ? -3.135 9.116 4.124 1.00 86.06 71 ARG A O 1
ATOM 598 N N . GLN A 1 72 ? -4.579 7.926 2.863 1.00 83.19 72 GLN A N 1
ATOM 599 C CA . GLN A 1 72 ? -4.680 8.869 1.759 1.00 83.19 72 GLN A CA 1
ATOM 600 C C . GLN A 1 72 ? -6.142 9.298 1.607 1.00 83.19 72 GLN A C 1
ATOM 602 O O . GLN A 1 72 ? -7.043 8.491 1.858 1.00 83.19 72 GLN A O 1
ATOM 607 N N . PRO A 1 73 ? -6.404 10.560 1.240 1.00 82.38 73 PRO A N 1
ATOM 608 C CA . PRO A 1 73 ? -7.763 11.026 1.004 1.00 82.38 73 PRO A CA 1
ATOM 609 C C . PRO A 1 73 ? -8.376 10.267 -0.181 1.00 82.38 73 PRO A C 1
ATOM 611 O O . PRO A 1 73 ? -7.735 10.108 -1.214 1.00 82.38 73 PRO A O 1
ATOM 614 N N . GLY A 1 74 ? -9.606 9.774 -0.022 1.00 79.56 74 GLY A N 1
ATOM 615 C CA . GLY A 1 74 ? -10.338 9.068 -1.083 1.00 79.56 74 GLY A CA 1
ATOM 616 C C . GLY A 1 74 ? -9.912 7.616 -1.331 1.00 79.56 74 GLY A C 1
ATOM 617 O O . GLY A 1 74 ? -10.649 6.881 -1.980 1.00 79.56 74 GLY A O 1
ATOM 618 N N . VAL A 1 75 ? -8.790 7.159 -0.764 1.00 82.88 75 VAL A N 1
ATOM 619 C CA . VAL A 1 75 ? -8.315 5.779 -0.931 1.00 82.88 75 VAL A CA 1
ATOM 620 C C . VAL A 1 75 ? -8.551 4.980 0.353 1.00 82.88 75 VAL A C 1
ATOM 622 O O . VAL A 1 75 ? -8.058 5.363 1.417 1.00 82.88 75 VAL A O 1
ATOM 625 N N . PRO A 1 76 ? -9.271 3.844 0.289 1.00 86.25 76 PRO A N 1
ATOM 626 C CA . PRO A 1 76 ? -9.469 2.998 1.456 1.00 86.25 76 PRO A CA 1
ATOM 627 C C . PRO A 1 76 ? -8.148 2.367 1.905 1.00 86.25 76 PRO A C 1
ATOM 629 O O . PRO A 1 76 ? -7.293 2.012 1.088 1.00 86.25 76 PRO A O 1
ATOM 632 N N . LEU A 1 77 ? -8.011 2.146 3.215 1.00 88.25 77 LEU A N 1
ATOM 633 C CA . LEU A 1 77 ? -6.858 1.446 3.769 1.00 88.25 77 LEU A CA 1
ATOM 634 C C . LEU A 1 77 ? -6.847 -0.003 3.262 1.00 88.25 77 LEU A C 1
ATOM 636 O O . LEU A 1 77 ? -7.681 -0.824 3.654 1.00 88.25 77 LEU A O 1
ATOM 640 N N . THR A 1 78 ? -5.897 -0.312 2.384 1.00 89.44 78 THR A N 1
ATOM 641 C CA . THR A 1 78 ? -5.730 -1.631 1.760 1.00 89.44 78 THR A CA 1
ATOM 642 C C . THR A 1 78 ? -4.258 -2.032 1.729 1.00 89.44 78 THR A C 1
ATOM 644 O O . THR A 1 78 ? -3.367 -1.215 1.971 1.00 89.44 78 THR A O 1
ATOM 647 N N . GLY A 1 79 ? -3.988 -3.292 1.379 1.00 89.38 79 GLY A N 1
ATOM 648 C CA . GLY A 1 79 ? -2.625 -3.766 1.124 1.00 89.38 79 GLY A CA 1
ATOM 649 C C . GLY A 1 79 ? -1.866 -2.961 0.063 1.00 89.38 79 GLY A C 1
ATOM 650 O O . GLY A 1 79 ? -0.644 -2.852 0.142 1.00 89.38 79 GLY A O 1
ATOM 651 N N . GLU A 1 80 ? -2.567 -2.329 -0.884 1.00 90.06 80 GLU A N 1
ATOM 652 C CA . GLU A 1 80 ? -1.931 -1.475 -1.893 1.00 90.06 80 GLU A CA 1
ATOM 653 C C . GLU A 1 80 ? -1.272 -0.246 -1.255 1.00 90.06 80 GLU A C 1
ATOM 655 O O . GLU A 1 80 ? -0.151 0.103 -1.619 1.00 90.06 80 GLU A O 1
ATOM 660 N N . CYS A 1 81 ? -1.891 0.341 -0.226 1.00 90.81 81 CYS A N 1
ATOM 661 C CA . CYS A 1 81 ? -1.293 1.444 0.527 1.00 90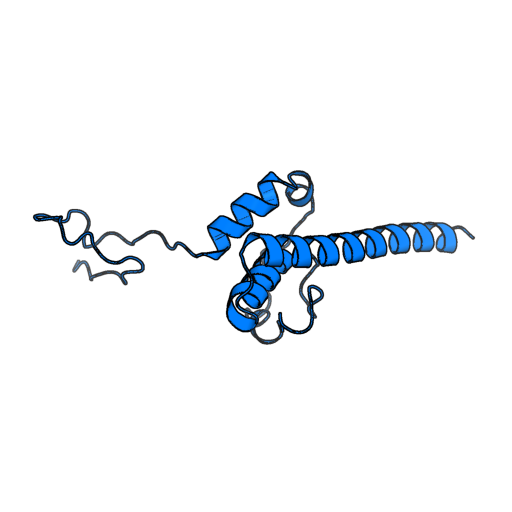.81 81 CYS A CA 1
ATOM 662 C C . CYS A 1 81 ? 0.050 1.034 1.146 1.00 90.81 81 CYS A C 1
ATOM 664 O O . CYS A 1 81 ? 1.009 1.804 1.125 1.00 90.81 81 CYS A O 1
ATOM 666 N N . VAL A 1 82 ? 0.137 -0.198 1.662 1.00 92.75 82 VAL A N 1
ATOM 667 C CA . VAL A 1 82 ? 1.364 -0.749 2.261 1.00 92.75 82 VAL A CA 1
ATOM 668 C C . VAL A 1 82 ? 2.457 -0.904 1.215 1.00 92.75 82 VAL A C 1
ATOM 670 O O . VAL A 1 82 ? 3.597 -0.513 1.460 1.00 92.75 82 VAL A O 1
ATOM 673 N N . VAL A 1 83 ? 2.109 -1.430 0.041 1.00 93.12 83 VAL A N 1
ATOM 674 C CA . VAL A 1 83 ? 3.048 -1.618 -1.070 1.00 93.12 83 VAL A CA 1
ATOM 675 C C . VAL A 1 83 ? 3.586 -0.280 -1.570 1.00 93.12 83 VAL A C 1
ATOM 677 O O . VAL A 1 83 ? 4.800 -0.135 -1.717 1.00 93.12 83 VAL A O 1
ATOM 680 N N . GLN A 1 84 ? 2.718 0.712 -1.770 1.00 91.81 84 GLN A N 1
ATOM 681 C CA . GLN A 1 84 ? 3.123 2.039 -2.236 1.00 91.81 84 GLN A CA 1
ATOM 682 C C . GLN A 1 84 ? 3.967 2.783 -1.197 1.00 91.81 84 GLN A C 1
ATOM 684 O O . GLN A 1 84 ? 5.009 3.349 -1.526 1.00 91.81 84 GLN A O 1
ATOM 689 N N . ARG A 1 85 ? 3.590 2.709 0.086 1.00 91.88 85 ARG A N 1
ATOM 690 C CA . ARG A 1 85 ? 4.391 3.254 1.191 1.00 91.88 85 ARG A CA 1
ATOM 691 C C . ARG A 1 85 ? 5.759 2.583 1.273 1.00 91.88 85 ARG A C 1
ATOM 693 O O . ARG A 1 85 ? 6.769 3.270 1.389 1.00 91.88 85 ARG A O 1
ATOM 700 N N . GLN A 1 86 ? 5.814 1.256 1.170 1.00 93.50 86 GLN A N 1
ATOM 701 C CA . GLN A 1 86 ? 7.070 0.507 1.153 1.00 93.50 86 GLN A CA 1
ATOM 702 C C . GLN A 1 86 ? 7.954 0.936 -0.024 1.00 93.50 86 GLN A C 1
ATOM 704 O O . GLN A 1 86 ? 9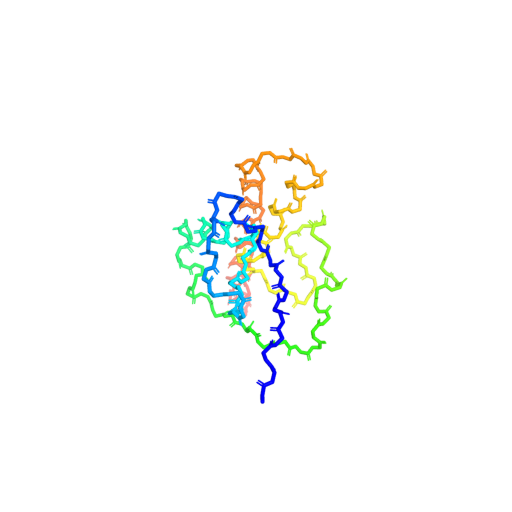.146 1.172 0.169 1.00 93.50 86 GLN A O 1
ATOM 709 N N . LEU A 1 87 ? 7.382 1.056 -1.223 1.00 92.88 87 LEU A N 1
ATOM 710 C CA . LEU A 1 87 ? 8.093 1.514 -2.412 1.00 92.88 87 LEU A CA 1
ATOM 711 C C . LEU A 1 87 ? 8.636 2.934 -2.209 1.00 92.88 87 LEU A C 1
ATOM 713 O O . LEU A 1 87 ? 9.817 3.180 -2.448 1.00 92.88 87 LEU A O 1
ATOM 717 N N . HIS A 1 88 ? 7.817 3.846 -1.685 1.00 92.12 88 HIS A N 1
ATOM 718 C CA . HIS A 1 88 ? 8.236 5.209 -1.379 1.00 92.12 88 HIS A CA 1
ATOM 719 C C . HIS A 1 88 ? 9.418 5.238 -0.399 1.00 92.12 88 HIS A C 1
ATOM 721 O O . HIS A 1 88 ? 10.426 5.872 -0.690 1.00 92.12 88 HIS A O 1
ATOM 727 N N . LEU A 1 89 ? 9.361 4.487 0.706 1.00 91.31 89 LEU A N 1
ATOM 728 C CA . LEU A 1 89 ? 10.463 4.390 1.678 1.00 91.31 89 LEU A CA 1
ATOM 729 C C . LEU A 1 89 ? 11.739 3.788 1.064 1.00 91.31 89 LEU A C 1
ATOM 731 O O . LEU A 1 89 ? 12.857 4.188 1.392 1.00 91.31 89 LEU A O 1
ATOM 735 N N . MET A 1 90 ? 11.594 2.832 0.146 1.00 92.38 90 MET A N 1
ATOM 736 C CA . MET A 1 90 ? 12.731 2.257 -0.574 1.00 92.38 90 MET A CA 1
ATOM 737 C C . MET A 1 90 ? 13.383 3.264 -1.530 1.00 92.38 90 MET A C 1
ATOM 739 O O . MET A 1 90 ? 14.606 3.278 -1.643 1.00 92.38 90 MET A O 1
ATOM 743 N N . HIS A 1 91 ? 12.599 4.105 -2.208 1.00 90.31 91 HIS A N 1
ATOM 744 C CA . HIS A 1 91 ? 13.115 5.065 -3.187 1.00 90.31 91 HIS A CA 1
ATOM 745 C C . HIS A 1 91 ? 13.572 6.390 -2.560 1.00 90.31 91 HIS A C 1
ATOM 747 O O . HIS A 1 91 ? 14.663 6.863 -2.878 1.00 90.31 91 HIS A O 1
ATOM 753 N N . ALA A 1 92 ? 12.770 6.977 -1.670 1.00 90.88 92 ALA A N 1
ATOM 754 C CA . ALA A 1 92 ? 13.036 8.269 -1.042 1.00 90.88 92 ALA A CA 1
ATOM 755 C C . ALA A 1 92 ? 14.080 8.159 0.078 1.00 90.88 92 ALA A C 1
ATOM 757 O O . ALA A 1 92 ? 15.069 8.889 0.084 1.00 90.88 92 ALA A O 1
ATOM 758 N N . GLU A 1 93 ? 13.902 7.205 0.995 1.00 86.38 93 GLU A N 1
ATOM 759 C CA . GLU A 1 93 ? 14.769 7.037 2.172 1.00 86.38 93 GLU A CA 1
ATOM 760 C C . GLU A 1 93 ? 15.885 6.000 1.953 1.00 86.38 93 GLU A C 1
ATOM 762 O O . GLU A 1 93 ? 16.685 5.743 2.854 1.00 86.38 93 GLU A O 1
ATOM 767 N N . LYS A 1 94 ? 15.954 5.389 0.757 1.00 89.81 94 LYS A N 1
ATOM 768 C CA . LYS A 1 94 ? 16.927 4.340 0.388 1.00 89.81 94 LYS A CA 1
ATOM 769 C C . LYS A 1 94 ? 16.978 3.186 1.396 1.00 89.81 94 LYS A C 1
ATOM 771 O O . LYS A 1 94 ? 18.024 2.569 1.611 1.00 89.81 94 LYS A O 1
ATOM 776 N N . MET A 1 95 ? 15.846 2.885 2.033 1.00 90.62 95 MET A N 1
ATOM 777 C CA . MET A 1 95 ? 15.763 1.801 3.004 1.00 90.62 95 MET A CA 1
ATOM 778 C C . MET A 1 95 ? 15.855 0.429 2.333 1.00 90.62 95 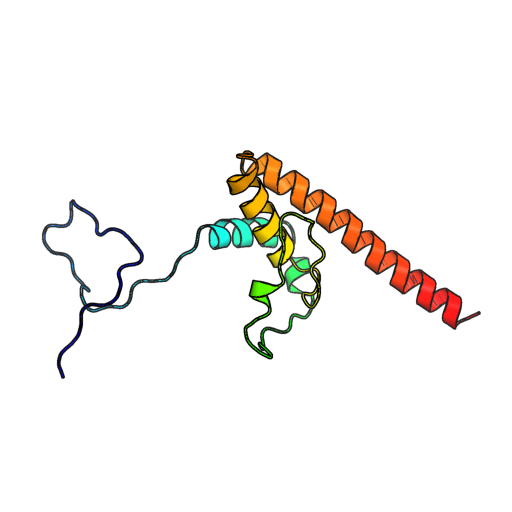MET A C 1
ATOM 780 O O . MET A 1 95 ? 15.447 0.229 1.188 1.00 90.62 95 MET A O 1
ATOM 784 N N . SER A 1 96 ? 16.341 -0.564 3.082 1.00 93.12 96 SER A N 1
ATOM 785 C CA . SER A 1 96 ? 16.290 -1.952 2.628 1.00 93.12 96 SER A CA 1
ATOM 786 C C . SER A 1 96 ? 14.840 -2.429 2.528 1.00 93.12 96 SER A C 1
ATOM 788 O O . SER A 1 96 ? 13.988 -2.052 3.336 1.00 93.12 96 SER A O 1
ATOM 790 N N . LYS A 1 97 ? 14.568 -3.325 1.570 1.00 89.69 97 LYS A N 1
ATOM 791 C CA . LYS A 1 97 ? 13.228 -3.882 1.318 1.00 89.69 97 LYS A CA 1
ATOM 792 C C . LYS A 1 97 ? 12.541 -4.378 2.595 1.00 89.69 97 LYS A C 1
ATOM 794 O O . LYS A 1 97 ? 11.355 -4.130 2.784 1.00 89.69 97 LYS A O 1
ATOM 799 N N . ARG A 1 98 ? 13.294 -5.059 3.469 1.00 90.50 98 ARG A N 1
ATOM 800 C CA . ARG A 1 98 ? 12.798 -5.611 4.738 1.00 90.50 98 ARG A CA 1
ATOM 801 C C . ARG A 1 98 ? 12.457 -4.520 5.749 1.00 90.50 98 ARG A C 1
ATOM 803 O O . ARG A 1 98 ? 11.382 -4.564 6.328 1.00 90.50 98 ARG A O 1
ATOM 810 N N . LYS A 1 99 ? 13.337 -3.529 5.930 1.00 93.38 99 LYS A N 1
ATOM 811 C CA . LYS A 1 99 ? 13.091 -2.427 6.869 1.00 93.38 99 LYS A CA 1
ATOM 812 C C . LYS A 1 99 ? 11.883 -1.597 6.432 1.00 93.38 99 LYS A C 1
ATOM 814 O O . LYS A 1 99 ? 11.010 -1.334 7.248 1.00 93.38 99 LYS A O 1
ATOM 819 N N . ALA A 1 100 ? 11.803 -1.260 5.144 1.00 93.12 100 ALA A N 1
ATOM 820 C CA . ALA A 1 100 ? 10.659 -0.553 4.576 1.00 93.12 100 ALA A CA 1
ATOM 821 C C . ALA A 1 100 ? 9.349 -1.343 4.752 1.00 93.12 100 ALA A C 1
ATOM 823 O O . ALA A 1 100 ? 8.327 -0.765 5.114 1.00 93.12 100 ALA A O 1
ATOM 824 N N . TYR A 1 101 ? 9.394 -2.668 4.556 1.00 92.81 101 TYR A N 1
ATOM 825 C CA . TYR A 1 101 ? 8.246 -3.551 4.778 1.00 92.81 101 TYR A CA 1
ATOM 826 C C . TYR A 1 101 ? 7.781 -3.543 6.235 1.00 92.81 101 TYR A C 1
ATOM 828 O O . TYR A 1 101 ? 6.598 -3.363 6.507 1.00 92.81 101 TYR A O 1
ATOM 836 N N . ASP A 1 102 ? 8.712 -3.701 7.178 1.00 93.31 102 ASP A N 1
ATOM 837 C CA . ASP A 1 102 ? 8.394 -3.732 8.604 1.00 93.31 102 ASP A CA 1
ATOM 838 C C . ASP A 1 102 ? 7.812 -2.401 9.095 1.00 93.31 102 ASP A C 1
ATOM 840 O O . ASP A 1 102 ? 6.869 -2.410 9.888 1.00 93.31 102 ASP A O 1
ATOM 844 N N . THR A 1 103 ? 8.322 -1.267 8.607 1.00 92.50 103 THR A N 1
ATOM 845 C CA . THR A 1 103 ? 7.767 0.058 8.917 1.00 92.50 103 THR A CA 1
ATOM 846 C C . THR A 1 103 ? 6.338 0.191 8.391 1.00 92.50 103 THR A C 1
ATOM 848 O O . THR A 1 103 ? 5.427 0.466 9.172 1.00 92.50 103 THR A O 1
ATOM 851 N N . ALA A 1 104 ? 6.117 -0.081 7.100 1.00 92.81 104 ALA A N 1
ATOM 852 C CA . ALA A 1 104 ? 4.799 0.050 6.481 1.00 92.81 104 ALA A CA 1
ATOM 853 C C . ALA A 1 104 ? 3.770 -0.911 7.107 1.00 92.81 104 ALA A C 1
ATOM 855 O O . ALA A 1 104 ? 2.627 -0.534 7.351 1.00 92.81 104 ALA A O 1
ATOM 856 N N . ARG A 1 105 ? 4.176 -2.138 7.451 1.00 91.94 105 ARG A N 1
ATOM 857 C CA . ARG A 1 105 ? 3.302 -3.115 8.114 1.00 91.94 105 ARG A CA 1
ATOM 858 C C . ARG A 1 105 ? 2.883 -2.670 9.516 1.00 91.94 105 ARG A C 1
ATOM 860 O O . ARG A 1 105 ? 1.720 -2.823 9.875 1.00 91.94 105 ARG A O 1
ATOM 867 N N . LYS A 1 106 ? 3.802 -2.114 10.314 1.00 92.94 106 LYS A N 1
ATOM 868 C CA . LYS A 1 106 ? 3.474 -1.606 11.660 1.00 92.94 106 LYS A CA 1
ATOM 869 C C . LYS A 1 106 ? 2.489 -0.445 11.597 1.00 92.94 106 LYS A C 1
ATOM 871 O O . LYS A 1 106 ? 1.527 -0.426 12.361 1.00 92.94 106 LYS A O 1
ATOM 876 N N . GLU A 1 107 ? 2.714 0.492 10.675 1.00 92.44 107 GLU A N 1
ATOM 877 C CA . GLU A 1 107 ? 1.772 1.586 10.428 1.00 92.44 107 GLU A CA 1
ATOM 878 C C . GLU A 1 107 ? 0.389 1.024 10.043 1.00 92.44 107 GLU A C 1
ATOM 880 O O . GLU A 1 107 ? -0.621 1.463 10.587 1.00 92.44 107 GLU A O 1
ATOM 885 N N . PHE A 1 108 ? 0.337 0.005 9.178 1.00 93.56 108 PHE A N 1
ATOM 886 C CA . PHE A 1 108 ? -0.910 -0.620 8.729 1.00 93.56 108 PHE A CA 1
ATOM 887 C C . PHE A 1 108 ? -1.682 -1.291 9.867 1.00 93.56 108 PHE A C 1
ATOM 889 O O . PHE A 1 108 ? -2.886 -1.080 10.001 1.00 93.56 108 PHE A O 1
ATOM 896 N N . TYR A 1 109 ? -0.995 -2.052 10.721 1.00 92.00 109 TYR A N 1
ATOM 897 C CA . TYR A 1 109 ? -1.617 -2.703 11.875 1.00 92.00 109 TYR A CA 1
ATOM 898 C C . TYR A 1 109 ? -2.205 -1.708 12.864 1.00 92.00 109 TYR A C 1
ATOM 900 O O . TYR A 1 109 ? -3.323 -1.914 13.327 1.00 92.00 109 TYR A O 1
ATOM 908 N N . ARG A 1 110 ? -1.489 -0.613 13.146 1.00 93.25 110 ARG A N 1
ATOM 909 C CA . ARG A 1 110 ? -2.001 0.439 14.028 1.00 93.25 110 ARG A CA 1
ATOM 910 C C . ARG A 1 110 ? -3.320 0.997 13.497 1.00 93.25 110 ARG A C 1
ATOM 912 O O . ARG A 1 110 ? -4.297 1.058 14.231 1.00 93.25 110 ARG A O 1
ATOM 919 N N . LEU A 1 111 ? -3.361 1.339 12.211 1.00 92.25 111 LEU A N 1
ATOM 920 C CA . LEU A 1 111 ? -4.560 1.904 11.596 1.00 92.25 111 LEU A CA 1
ATOM 921 C C . LEU A 1 111 ? -5.724 0.908 11.547 1.00 92.25 111 LEU A C 1
ATOM 923 O O . LEU A 1 111 ? -6.866 1.297 11.763 1.00 92.25 111 LEU A O 1
ATOM 927 N N . ARG A 1 112 ? -5.441 -0.374 11.291 1.00 90.81 112 ARG A N 1
ATOM 928 C CA . ARG A 1 112 ? -6.459 -1.432 11.316 1.00 90.81 112 ARG A CA 1
ATOM 929 C C . ARG A 1 112 ? -7.052 -1.623 12.704 1.00 90.81 112 ARG A C 1
ATOM 931 O O . ARG A 1 112 ? -8.266 -1.739 12.827 1.00 90.81 112 ARG A O 1
ATOM 938 N N . GLN A 1 113 ? -6.207 -1.623 13.730 1.00 92.94 113 GLN A N 1
ATOM 939 C CA . GLN A 1 113 ? -6.651 -1.725 15.114 1.00 92.94 113 GLN A CA 1
ATOM 940 C C . GLN A 1 113 ? -7.541 -0.535 15.497 1.00 92.94 113 GLN A C 1
ATOM 942 O O . GLN A 1 113 ? -8.578 -0.732 16.122 1.00 92.94 113 GLN A O 1
ATOM 947 N N . GLU A 1 114 ? -7.170 0.682 15.090 1.00 93.25 114 GLU A N 1
ATOM 948 C CA . GLU A 1 114 ? -7.994 1.880 15.295 1.00 93.25 114 GLU A CA 1
ATOM 949 C C . GLU A 1 114 ? -9.382 1.734 14.649 1.00 93.25 114 GLU A C 1
ATOM 951 O O . GLU A 1 114 ? -10.380 1.957 15.328 1.00 93.25 114 GLU A O 1
ATOM 956 N N . GLU A 1 115 ? -9.467 1.285 13.388 1.00 91.00 115 GLU A N 1
ATOM 957 C CA . GLU A 1 115 ? -10.755 1.075 12.700 1.00 91.00 115 GLU A CA 1
ATOM 958 C C . GLU A 1 115 ? -11.642 0.024 13.392 1.00 91.00 115 GLU A C 1
ATOM 960 O O . GLU A 1 115 ? -12.868 0.144 13.405 1.00 91.00 115 GLU A O 1
ATOM 965 N N . GLU A 1 116 ? -11.052 -1.049 13.926 1.00 91.06 116 GLU A N 1
ATOM 966 C CA . GLU A 1 116 ? -11.810 -2.093 14.626 1.00 91.06 116 GLU A CA 1
ATOM 967 C C . GLU A 1 116 ? -12.326 -1.617 15.984 1.00 91.06 116 GLU A C 1
ATOM 969 O O . GLU A 1 116 ? -13.469 -1.909 16.346 1.00 91.06 116 GLU A O 1
ATOM 974 N N . ILE A 1 117 ? -11.512 -0.852 16.713 1.00 95.06 117 ILE A N 1
ATOM 975 C CA . ILE A 1 117 ? -11.903 -0.250 17.989 1.00 95.06 117 ILE A CA 1
ATOM 976 C C . ILE A 1 117 ? -13.021 0.772 17.770 1.00 95.06 117 ILE A C 1
ATOM 978 O O . ILE A 1 117 ? -14.029 0.715 18.468 1.00 95.06 117 ILE A O 1
ATOM 982 N N . GLU A 1 118 ? -12.883 1.653 16.779 1.00 93.81 118 GLU A N 1
ATOM 983 C CA . GLU A 1 118 ? -13.884 2.673 16.450 1.00 93.81 118 GLU A CA 1
ATOM 984 C C . GLU A 1 118 ? -15.246 2.043 16.139 1.00 93.81 118 GLU A C 1
ATOM 986 O O . GLU A 1 118 ? -16.264 2.441 16.702 1.00 93.81 118 GLU A O 1
ATOM 991 N N . LYS A 1 119 ? -15.269 0.981 15.323 1.00 91.75 119 LYS A N 1
ATOM 992 C CA . LYS A 1 119 ? -16.504 0.240 15.020 1.00 91.75 119 LYS A CA 1
ATOM 993 C C . LYS A 1 119 ? -17.141 -0.373 16.258 1.00 91.75 1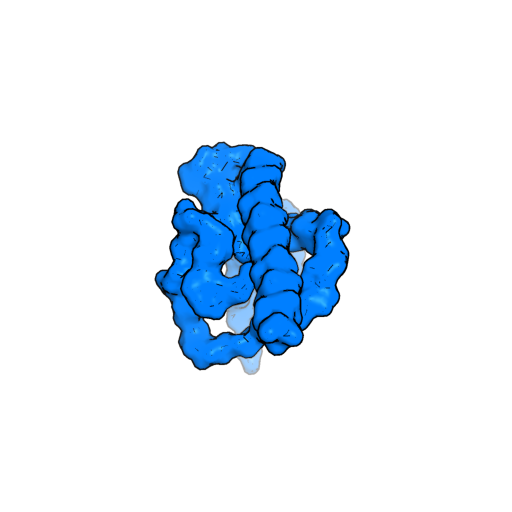19 LYS A C 1
ATOM 995 O O . LYS A 1 119 ? -18.364 -0.386 16.368 1.00 91.75 119 LYS A O 1
ATOM 1000 N N . ARG A 1 120 ? -16.331 -0.912 17.170 1.00 93.88 120 ARG A N 1
ATOM 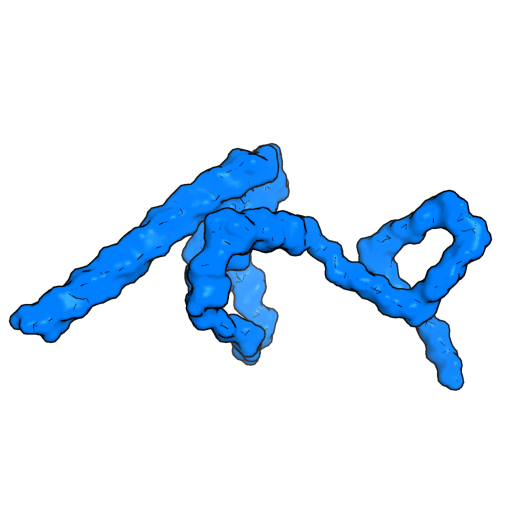1001 C CA . ARG A 1 120 ? -16.834 -1.500 18.413 1.00 93.88 120 ARG A CA 1
ATOM 1002 C C . ARG A 1 120 ? -17.457 -0.435 19.311 1.00 93.88 120 ARG A C 1
ATOM 1004 O O . ARG A 1 120 ? -18.576 -0.638 19.771 1.00 93.88 120 ARG A O 1
ATOM 1011 N N . ILE A 1 121 ? -16.751 0.675 19.517 1.00 95.69 121 ILE A N 1
ATOM 1012 C CA . ILE A 1 121 ? -17.218 1.789 20.348 1.00 95.69 121 ILE A CA 1
ATOM 1013 C C . ILE A 1 121 ? -18.517 2.356 19.776 1.00 95.69 121 ILE A C 1
ATOM 1015 O O . ILE A 1 121 ? -19.495 2.439 20.504 1.00 95.69 121 ILE A O 1
ATOM 1019 N N . ALA A 1 122 ? -18.584 2.612 18.466 1.00 94.62 122 ALA A N 1
ATOM 1020 C CA . ALA A 1 122 ? -19.787 3.146 17.827 1.00 94.62 122 ALA A CA 1
ATOM 1021 C C . ALA A 1 122 ? -21.024 2.246 18.019 1.00 94.62 122 ALA A C 1
ATOM 1023 O O . ALA A 1 122 ? -22.140 2.736 18.173 1.00 94.62 122 ALA A O 1
ATOM 1024 N N . VAL A 1 123 ? -20.844 0.919 18.028 1.00 95.25 123 VAL A N 1
ATOM 1025 C CA . VAL A 1 123 ? -21.939 -0.028 18.299 1.00 95.25 123 VAL A CA 1
ATOM 1026 C C . VAL A 1 123 ? -22.355 -0.016 19.771 1.00 95.25 123 VAL A C 1
ATOM 1028 O O . VAL A 1 123 ? -23.538 -0.199 20.053 1.00 95.25 123 VAL A O 1
ATOM 1031 N N . GLU A 1 124 ? -21.418 0.148 20.705 1.00 93.69 124 GLU A N 1
ATOM 1032 C CA . GLU A 1 124 ? -21.740 0.268 22.133 1.00 93.69 124 GLU A CA 1
ATOM 1033 C C . GLU A 1 124 ? -22.430 1.603 22.435 1.00 93.69 124 GLU A C 1
ATOM 1035 O O . GLU A 1 124 ? -23.476 1.602 23.077 1.00 93.69 124 GLU A O 1
ATOM 1040 N N . GLU A 1 125 ? -21.925 2.711 21.893 1.00 92.88 125 GLU A N 1
ATOM 1041 C CA . GLU A 1 125 ? -22.524 4.044 22.022 1.00 92.88 125 GLU A CA 1
ATOM 1042 C C . GLU A 1 125 ? -23.925 4.115 21.412 1.00 92.88 125 GLU A C 1
ATOM 1044 O O . GLU A 1 125 ? -24.800 4.734 21.995 1.00 92.88 125 GLU A O 1
ATOM 1049 N N . ALA A 1 126 ? -24.182 3.451 20.281 1.00 93.38 126 ALA A N 1
ATOM 1050 C CA . ALA A 1 126 ? -25.513 3.443 19.665 1.00 93.38 126 ALA A CA 1
ATOM 1051 C C . ALA A 1 126 ? -26.558 2.617 20.438 1.00 93.38 126 ALA A C 1
ATOM 1053 O O . ALA A 1 126 ? -27.755 2.731 20.171 1.00 93.38 126 ALA A O 1
ATOM 1054 N N . LYS A 1 127 ? -26.118 1.725 21.335 1.00 89.31 127 LYS A N 1
ATOM 1055 C CA . LYS A 1 127 ? -27.006 0.903 22.171 1.00 89.31 127 LYS A CA 1
ATOM 1056 C C . LYS A 1 127 ? -27.353 1.568 23.504 1.00 89.31 127 LYS A C 1
ATOM 1058 O O . LYS A 1 127 ? -28.325 1.133 24.123 1.00 89.31 127 LYS A O 1
ATOM 1063 N N . HIS A 1 128 ? -26.544 2.528 23.949 1.00 73.56 128 HIS A N 1
ATOM 1064 C CA . HIS A 1 128 ? -26.738 3.297 25.177 1.00 73.56 128 HIS A CA 1
ATOM 1065 C C . HIS A 1 128 ? -27.517 4.585 24.907 1.00 73.56 128 HIS A C 1
ATOM 1067 O O . HIS A 1 128 ? -28.311 4.952 25.801 1.00 73.56 128 HIS A O 1
#